Protein AF-A0A7J2NMX9-F1 (afdb_monomer)

Mean predicted aligned error: 11.89 Å

Secondary structure (DSSP, 8-state):
-------EEEEEEES---HHHHHHHHHHHHHHTT--SPEEEEEEEEEETTTTEEEEEEEE-------TT-----------

Solvent-accessible surface area (backbone atoms only — not comparable to full-atom values): 5132 Å² total; per-residue (Å²): 132,85,78,76,77,64,54,67,46,80,43,78,44,73,53,91,66,57,71,72,59,43,51,52,49,51,51,54,51,40,45,75,74,68,51,58,78,45,69,44,77,79,44,79,52,70,78,37,80,94,73,42,21,27,44,35,34,34,31,32,63,55,75,82,79,73,62,92,72,78,68,72,80,72,81,80,72,86,77,133

pLDDT: mean 74.86, std 19.26, range [36.0, 91.69]

Foldseek 3Di:
DDPPPWDKDKDKDAADDDPVVVQVVVVVVCVVVPQDADKDWDDWADQDVVRRTTITMIIRDDDDPPPPPPPPPPPPPDDD

Nearest PDB structures (foldseek):
  6juy-assembly1_A  TM=4.501E-01  e=7.430E-01  Synechocystis sp. PCC 6803 substr. Kazusa
  3t9n-assembly1_B  TM=4.801E-01  e=2.732E+00  Caldanaerobacter subterraneus subsp. tengcongensis
  2f2c-assembly1_B  TM=3.641E-01  e=9.521E-01  Homo sapiens
  8ron-assembly1_A  TM=3.498E-01  e=2.132E+00  Homo sapiens

Radius of gyration: 19.38 Å; Cα contacts (8 Å, |Δi|>4): 110; chains: 1; bounding box: 49×35×59 Å

Sequence (80 aa):
MAHIKHKRKALFIKGFFDAERLIRIAKSEAVKTGLRGKINVIELGHYNPKIDGQAVIVEESGSEYKAAGSGSPRSRKNIG

Structure (mmCIF, N/CA/C/O backbone):
data_AF-A0A7J2NMX9-F1
#
_entry.id   AF-A0A7J2NMX9-F1
#
loop_
_atom_site.group_PDB
_atom_site.id
_atom_site.type_symbol
_atom_site.label_atom_id
_atom_site.label_alt_id
_atom_site.label_comp_id
_atom_site.label_asym_id
_atom_site.label_entity_id
_atom_site.label_seq_id
_atom_site.pdbx_PDB_ins_code
_atom_site.Cartn_x
_atom_site.Cartn_y
_atom_site.Cartn_z
_atom_site.occupancy
_atom_site.B_iso_or_equiv
_atom_site.auth_seq_id
_atom_site.auth_comp_id
_atom_site.auth_asym_id
_atom_site.auth_atom_id
_atom_site.pdbx_PDB_model_num
ATOM 1 N N . MET A 1 1 ? -17.853 -17.409 18.650 1.00 36.00 1 MET A N 1
ATOM 2 C CA . MET A 1 1 ? -16.493 -16.993 18.246 1.00 36.00 1 MET A CA 1
ATOM 3 C C . MET A 1 1 ? -16.633 -15.810 17.303 1.00 36.00 1 MET A C 1
ATOM 5 O O . MET A 1 1 ? -17.293 -15.948 16.283 1.00 36.00 1 MET A O 1
ATOM 9 N N . ALA A 1 2 ? -16.146 -14.627 17.681 1.00 41.88 2 ALA A N 1
ATOM 10 C CA . ALA A 1 2 ? -16.218 -13.459 16.809 1.00 41.88 2 ALA A CA 1
ATOM 11 C C . ALA A 1 2 ? -15.243 -13.666 15.645 1.00 41.88 2 ALA A C 1
ATOM 13 O O . ALA A 1 2 ? -14.033 -13.707 15.851 1.00 41.88 2 ALA A O 1
ATOM 14 N N . HIS A 1 3 ? -15.764 -13.842 14.431 1.00 44.38 3 HIS A N 1
ATOM 15 C CA . HIS A 1 3 ? -14.945 -13.815 13.227 1.00 44.38 3 HIS A CA 1
ATOM 16 C C . HIS A 1 3 ? -14.397 -12.394 13.088 1.00 44.38 3 HIS A C 1
ATOM 18 O O . HIS A 1 3 ? -15.113 -11.495 12.646 1.00 44.38 3 HIS A O 1
ATOM 24 N N . ILE A 1 4 ? -13.149 -12.174 13.505 1.00 54.59 4 ILE A N 1
ATOM 25 C CA . ILE A 1 4 ? -12.414 -10.955 13.174 1.00 54.59 4 ILE A CA 1
ATOM 26 C C . ILE A 1 4 ? -12.295 -10.971 11.650 1.00 54.59 4 ILE A C 1
ATOM 28 O O . ILE A 1 4 ? -11.474 -11.686 11.080 1.00 54.59 4 ILE A O 1
ATOM 32 N N . LYS A 1 5 ? -13.203 -10.267 10.968 1.00 54.84 5 LYS A N 1
ATOM 33 C CA . LYS A 1 5 ? -13.145 -10.109 9.517 1.00 54.84 5 LYS A CA 1
ATOM 34 C C . LYS A 1 5 ? -11.943 -9.224 9.218 1.00 54.84 5 LYS A C 1
ATOM 36 O O . LYS A 1 5 ? -12.062 -8.003 9.210 1.00 54.84 5 LYS A O 1
ATOM 41 N N . HIS A 1 6 ? -10.791 -9.844 8.995 1.00 63.47 6 HIS A N 1
ATOM 42 C CA . HIS A 1 6 ? -9.627 -9.161 8.458 1.00 63.47 6 HIS A CA 1
ATOM 43 C C . HIS A 1 6 ? -9.990 -8.611 7.080 1.00 63.47 6 HIS A C 1
ATOM 45 O O . HIS A 1 6 ? -10.215 -9.361 6.127 1.00 63.47 6 HIS A O 1
ATOM 51 N N . LYS A 1 7 ? -10.126 -7.286 6.982 1.00 77.56 7 LYS A N 1
ATOM 52 C CA . LYS A 1 7 ? -10.379 -6.631 5.703 1.00 77.56 7 LYS A CA 1
ATOM 53 C C . LYS A 1 7 ? -9.057 -6.576 4.951 1.00 77.56 7 LYS A C 1
ATOM 55 O O . LYS A 1 7 ? -8.181 -5.775 5.272 1.00 77.56 7 LYS A O 1
ATOM 60 N N . ARG A 1 8 ? -8.920 -7.454 3.961 1.00 85.38 8 ARG A N 1
ATOM 61 C CA . ARG A 1 8 ? -7.816 -7.429 3.000 1.00 85.38 8 ARG A CA 1
ATOM 62 C C . ARG A 1 8 ? -8.197 -6.598 1.795 1.00 85.38 8 ARG A C 1
ATOM 64 O O . ARG A 1 8 ? -9.332 -6.672 1.321 1.00 85.38 8 ARG A O 1
ATOM 71 N N . LYS A 1 9 ? -7.243 -5.825 1.290 1.00 86.25 9 LYS A N 1
ATOM 72 C CA . LYS A 1 9 ? -7.377 -5.097 0.032 1.00 86.25 9 LYS A CA 1
ATOM 73 C C . LYS A 1 9 ? -6.117 -5.249 -0.796 1.00 86.25 9 LYS A C 1
ATOM 75 O O . LYS A 1 9 ? -5.009 -5.174 -0.275 1.00 86.25 9 LYS A O 1
ATOM 80 N N . ALA A 1 10 ? -6.316 -5.434 -2.092 1.00 89.25 10 ALA A N 1
ATOM 81 C CA . ALA A 1 10 ? -5.262 -5.285 -3.076 1.00 89.25 10 ALA A CA 1
ATOM 82 C C . ALA A 1 10 ? -5.252 -3.827 -3.543 1.00 89.25 10 ALA A C 1
ATOM 84 O O . ALA A 1 10 ? -6.285 -3.286 -3.941 1.00 89.25 10 ALA A O 1
ATOM 85 N N . LEU A 1 11 ? -4.091 -3.191 -3.458 1.00 90.31 11 LEU A N 1
ATOM 86 C CA . LEU A 1 11 ? -3.834 -1.849 -3.951 1.00 90.31 11 LEU A CA 1
ATOM 87 C C . LEU A 1 11 ? -2.904 -1.946 -5.150 1.00 90.31 11 LEU A C 1
ATOM 89 O O . LEU A 1 11 ? -1.963 -2.737 -5.155 1.00 90.31 11 LEU A O 1
ATOM 93 N N . PHE A 1 12 ? -3.159 -1.124 -6.157 1.00 90.56 12 PHE A N 1
ATOM 94 C CA . PHE A 1 12 ? -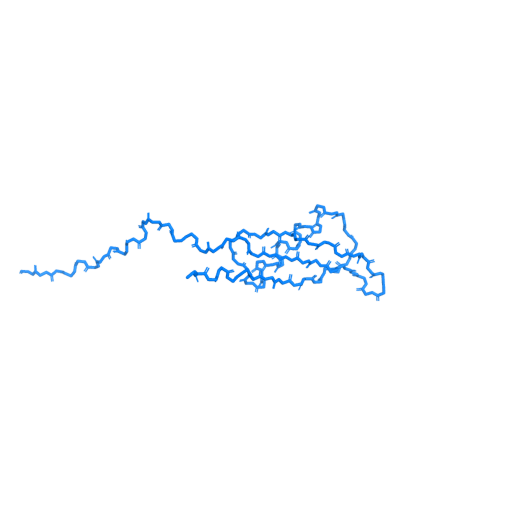2.267 -0.982 -7.294 1.00 90.56 12 PHE A CA 1
ATOM 95 C C . PHE A 1 12 ? -1.582 0.377 -7.214 1.00 90.56 12 PHE A C 1
ATOM 97 O O . PHE A 1 12 ? -2.249 1.412 -7.238 1.00 90.56 12 PHE A O 1
ATOM 104 N N . ILE A 1 13 ? -0.259 0.370 -7.086 1.00 89.94 13 ILE A N 1
ATOM 105 C CA . ILE A 1 13 ? 0.556 1.576 -6.956 1.00 89.94 13 ILE A CA 1
ATOM 106 C C . ILE A 1 13 ? 1.302 1.780 -8.268 1.00 89.94 13 ILE A C 1
ATOM 108 O O . ILE A 1 13 ? 2.053 0.906 -8.690 1.00 89.94 13 ILE A O 1
ATOM 112 N N . LYS A 1 14 ? 1.085 2.931 -8.910 1.00 90.75 14 LYS A N 1
ATOM 113 C CA . LYS A 1 14 ? 1.781 3.298 -10.149 1.00 90.75 14 LYS A CA 1
ATOM 114 C C . LYS A 1 14 ? 3.167 3.863 -9.867 1.00 90.75 14 LYS A C 1
ATOM 116 O O . LYS A 1 14 ? 3.299 4.683 -8.962 1.00 90.75 14 LYS A O 1
ATOM 121 N N . GLY A 1 15 ? 4.143 3.493 -10.688 1.00 87.88 15 GLY A N 1
ATOM 122 C CA . GLY A 1 15 ? 5.544 3.891 -10.584 1.00 87.88 15 GLY A CA 1
ATOM 123 C C . GLY A 1 15 ? 6.425 2.866 -9.869 1.00 87.88 15 GLY A C 1
ATOM 124 O O . GLY A 1 15 ? 5.948 1.963 -9.178 1.00 87.88 15 GLY A O 1
ATOM 125 N N . PHE A 1 16 ? 7.736 3.017 -10.051 1.00 86.06 16 PHE A N 1
ATOM 126 C CA . PHE A 1 16 ? 8.758 2.220 -9.378 1.00 86.06 16 PHE A CA 1
ATOM 127 C C . PHE A 1 16 ? 9.213 2.924 -8.095 1.00 86.06 16 PHE A C 1
ATOM 129 O O . PHE A 1 16 ? 9.660 4.072 -8.129 1.00 86.06 16 PHE A O 1
ATOM 136 N N . PHE A 1 17 ? 9.098 2.238 -6.958 1.00 87.56 17 PHE A N 1
ATOM 137 C CA . PHE A 1 17 ? 9.480 2.765 -5.651 1.00 87.56 17 PHE A CA 1
ATOM 138 C C . PHE A 1 17 ? 10.244 1.719 -4.847 1.00 87.56 17 PHE A C 1
ATOM 140 O O . PHE A 1 17 ? 9.942 0.529 -4.921 1.00 87.5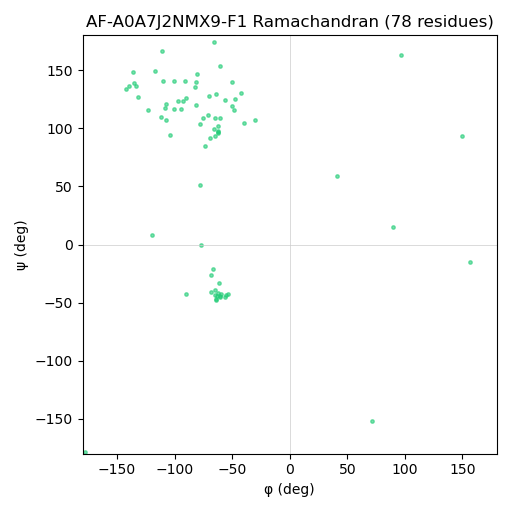6 17 PHE A O 1
ATOM 147 N N . ASP A 1 18 ? 11.162 2.179 -4.000 1.00 89.19 18 ASP A N 1
ATOM 148 C CA . ASP A 1 18 ? 11.793 1.339 -2.986 1.00 89.19 18 ASP A CA 1
ATOM 149 C C . ASP A 1 18 ? 10.752 0.780 -2.007 1.00 89.19 18 ASP A C 1
ATOM 151 O O . ASP A 1 18 ? 9.711 1.399 -1.754 1.00 89.19 18 ASP A O 1
ATOM 155 N N . ALA A 1 19 ? 11.056 -0.367 -1.397 1.00 86.06 19 ALA A N 1
ATOM 156 C CA . ALA A 1 19 ? 10.126 -1.089 -0.528 1.00 86.06 19 ALA A CA 1
ATOM 157 C C . ALA A 1 19 ? 9.543 -0.211 0.598 1.00 86.06 19 ALA A C 1
ATOM 159 O O . ALA A 1 19 ? 8.336 -0.230 0.838 1.00 86.06 19 ALA A O 1
ATOM 160 N N . GLU A 1 20 ? 10.364 0.615 1.254 1.00 89.50 20 GLU A N 1
ATOM 161 C CA . GLU A 1 20 ? 9.908 1.510 2.328 1.00 89.50 20 GLU A CA 1
ATOM 162 C C . GLU A 1 20 ? 8.902 2.556 1.833 1.00 89.50 20 GLU A C 1
ATOM 164 O O . GLU A 1 20 ? 7.864 2.805 2.461 1.00 89.50 20 GLU A O 1
ATOM 169 N N . ARG A 1 21 ? 9.190 3.159 0.677 1.00 91.31 21 ARG A N 1
ATOM 170 C CA . ARG A 1 21 ? 8.337 4.183 0.073 1.00 91.31 21 ARG A CA 1
ATOM 171 C C . ARG A 1 21 ? 7.028 3.572 -0.412 1.00 91.31 21 ARG A C 1
ATOM 173 O O . ARG A 1 21 ? 5.964 4.142 -0.166 1.00 91.31 21 ARG A O 1
ATOM 180 N N . LEU A 1 22 ? 7.097 2.389 -1.011 1.00 89.44 22 LEU A N 1
ATOM 181 C CA . LEU A 1 22 ? 5.946 1.611 -1.448 1.00 89.44 22 LEU A CA 1
ATOM 182 C C . LEU A 1 22 ? 5.030 1.245 -0.266 1.00 89.44 22 LEU A C 1
ATOM 184 O O . LEU A 1 22 ? 3.822 1.463 -0.339 1.00 89.44 22 LEU A O 1
ATOM 188 N N . ILE A 1 23 ? 5.590 0.792 0.863 1.00 89.62 23 ILE A N 1
ATOM 189 C CA . ILE A 1 23 ? 4.841 0.503 2.100 1.00 89.62 23 ILE A CA 1
ATOM 190 C C . ILE A 1 23 ? 4.124 1.756 2.618 1.00 89.62 23 ILE A C 1
ATOM 192 O O . ILE A 1 23 ? 2.964 1.684 3.033 1.00 89.62 23 ILE A O 1
ATOM 196 N N . ARG A 1 24 ? 4.787 2.918 2.600 1.00 91.69 24 ARG A N 1
ATOM 197 C CA . ARG A 1 24 ? 4.189 4.185 3.049 1.00 91.69 24 ARG A CA 1
ATOM 198 C C . ARG A 1 24 ? 3.019 4.607 2.159 1.00 91.69 24 ARG A C 1
ATOM 200 O O . ARG A 1 24 ? 1.979 5.008 2.684 1.00 91.69 24 ARG A O 1
ATOM 207 N N . ILE A 1 25 ? 3.171 4.491 0.839 1.00 91.31 25 ILE A N 1
ATOM 208 C CA . ILE A 1 25 ? 2.101 4.780 -0.127 1.00 91.31 25 ILE A CA 1
ATOM 209 C C . ILE A 1 25 ? 0.945 3.796 0.073 1.00 91.31 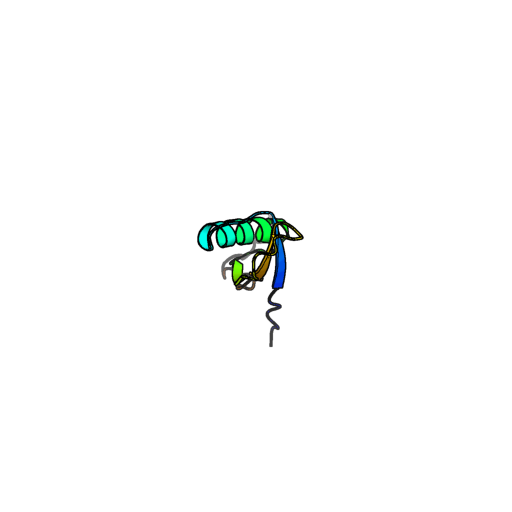25 ILE A C 1
ATOM 211 O O . ILE A 1 25 ? -0.191 4.233 0.231 1.00 91.31 25 ILE A O 1
ATOM 215 N N . ALA A 1 26 ? 1.229 2.495 0.172 1.00 90.69 26 ALA A N 1
ATOM 216 C CA . ALA A 1 26 ? 0.223 1.459 0.389 1.00 90.69 26 ALA A CA 1
ATOM 217 C C . ALA A 1 26 ? -0.602 1.713 1.655 1.00 90.69 26 ALA A C 1
ATOM 219 O O . ALA A 1 26 ? -1.826 1.654 1.612 1.00 90.69 26 ALA A O 1
ATOM 220 N N . LYS 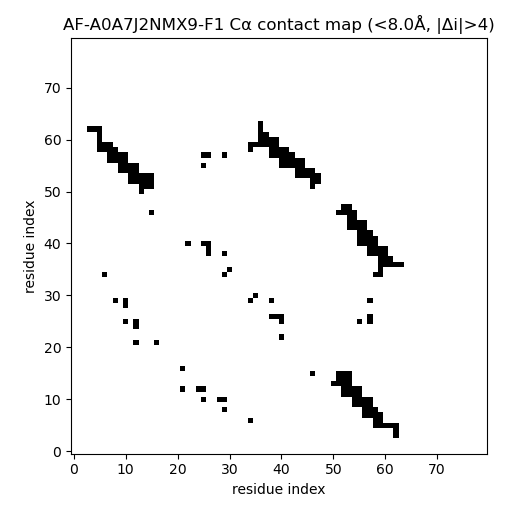A 1 27 ? 0.040 2.066 2.776 1.00 89.50 27 LYS A N 1
ATOM 221 C CA . LYS A 1 27 ? -0.661 2.426 4.020 1.00 89.50 27 LYS A CA 1
ATOM 222 C C . LYS A 1 27 ? -1.536 3.670 3.855 1.00 89.50 27 LYS A C 1
ATOM 224 O O . LYS A 1 27 ? -2.656 3.686 4.352 1.00 89.50 27 LYS A O 1
ATOM 229 N N . SER A 1 28 ? -1.049 4.693 3.154 1.00 90.19 28 SER A N 1
ATOM 230 C CA . SER A 1 28 ? -1.813 5.921 2.892 1.00 90.19 28 SER A CA 1
ATOM 231 C C . SER A 1 28 ? -3.051 5.652 2.027 1.00 90.19 28 SER A C 1
ATOM 233 O O . SER A 1 28 ? -4.163 6.051 2.372 1.00 90.19 28 SER A O 1
ATOM 235 N N . GLU A 1 29 ? -2.883 4.903 0.937 1.00 90.19 29 GLU A N 1
ATOM 236 C CA . GLU A 1 29 ? -3.973 4.510 0.038 1.00 90.19 29 GLU A CA 1
ATOM 237 C C . GLU A 1 29 ? -4.977 3.584 0.738 1.00 90.19 29 GLU A C 1
ATOM 239 O O . GLU A 1 29 ? -6.189 3.760 0.618 1.00 90.19 29 GLU A O 1
ATOM 244 N N . ALA A 1 30 ? -4.499 2.656 1.566 1.00 88.12 30 ALA A N 1
ATOM 245 C CA . ALA A 1 30 ? -5.336 1.777 2.372 1.00 88.12 30 ALA A CA 1
ATOM 246 C C . ALA A 1 30 ? -6.320 2.562 3.263 1.00 88.12 30 ALA A C 1
ATOM 248 O O . ALA A 1 30 ? -7.512 2.235 3.278 1.00 88.12 30 ALA A O 1
ATOM 249 N N . VAL A 1 31 ? -5.868 3.639 3.920 1.00 87.06 31 VAL A N 1
ATOM 250 C CA . VAL A 1 31 ? -6.737 4.531 4.715 1.00 87.06 31 VAL A CA 1
ATOM 251 C C . VAL A 1 31 ? -7.819 5.174 3.843 1.00 87.06 31 VAL A C 1
ATOM 253 O O . VAL A 1 31 ? -8.990 5.171 4.223 1.00 87.06 31 VAL A O 1
ATOM 256 N N . LYS A 1 32 ? -7.464 5.671 2.648 1.00 86.44 32 LYS A N 1
ATOM 257 C CA . LYS A 1 32 ? -8.430 6.276 1.707 1.00 86.44 32 LYS A CA 1
ATOM 258 C C . LYS A 1 32 ? -9.493 5.284 1.249 1.00 86.44 32 LYS A C 1
ATOM 260 O O . LYS A 1 32 ? -10.644 5.656 1.049 1.00 86.44 32 LYS A O 1
ATOM 265 N N . THR A 1 33 ? -9.132 4.009 1.125 1.00 82.19 33 THR A N 1
ATOM 266 C CA . THR A 1 33 ? -10.089 2.954 0.774 1.00 82.19 33 THR A CA 1
ATOM 267 C C . THR A 1 33 ? -10.981 2.521 1.945 1.00 82.19 33 THR A C 1
ATOM 269 O O . THR A 1 33 ? -11.823 1.641 1.767 1.00 82.19 33 THR A O 1
ATOM 272 N N . GLY A 1 34 ? -10.835 3.100 3.138 1.00 80.06 34 GLY A N 1
ATOM 273 C CA . GLY A 1 34 ? -11.700 2.826 4.287 1.00 80.06 34 GLY A CA 1
ATOM 274 C C . GLY A 1 34 ? -11.238 1.679 5.186 1.00 80.06 34 GLY A C 1
ATOM 275 O O . GLY A 1 34 ? -12.036 1.201 5.995 1.00 80.06 34 GLY A O 1
ATOM 276 N N . LEU A 1 35 ? -9.980 1.234 5.064 1.00 82.38 35 LEU A N 1
ATOM 277 C CA . LEU A 1 35 ? -9.342 0.443 6.121 1.00 82.38 35 LEU A CA 1
ATOM 278 C C . LEU A 1 35 ? -9.082 1.372 7.306 1.00 82.38 35 LEU A C 1
ATOM 280 O O . LEU A 1 35 ? -8.530 2.463 7.142 1.00 82.38 35 LEU A O 1
ATOM 284 N N . ARG A 1 36 ? -9.532 0.968 8.491 1.00 75.94 36 ARG A N 1
ATOM 285 C CA . ARG A 1 36 ? -9.341 1.728 9.732 1.00 75.94 36 ARG A CA 1
ATOM 286 C C . ARG A 1 36 ? -8.370 0.952 10.627 1.00 75.94 36 ARG A C 1
ATOM 288 O O . ARG A 1 36 ? -7.998 -0.170 10.324 1.00 75.94 36 ARG A O 1
ATOM 295 N N . GLY A 1 37 ? -7.847 1.572 11.679 1.00 77.50 37 GLY A N 1
ATOM 296 C CA . GLY A 1 37 ? -6.913 0.889 12.582 1.00 77.50 37 GLY A CA 1
ATOM 297 C C . GLY A 1 37 ? -5.522 0.619 11.988 1.00 77.50 37 GLY A C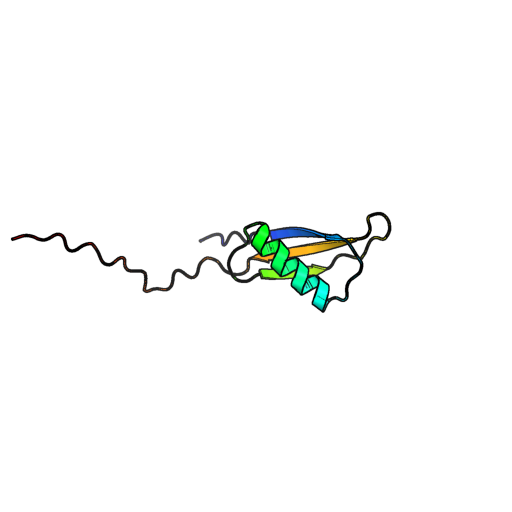 1
ATOM 298 O O . GLY A 1 37 ? -5.009 1.386 11.172 1.00 77.50 37 GLY A O 1
ATOM 299 N N . LYS A 1 38 ? -4.861 -0.439 12.474 1.00 83.31 38 LYS A N 1
ATOM 300 C CA . LYS A 1 38 ? -3.475 -0.759 12.108 1.00 83.31 38 LYS A CA 1
ATOM 301 C C . LYS A 1 38 ? -3.442 -1.489 10.765 1.00 83.31 38 LYS A C 1
ATOM 303 O O . LYS A 1 38 ? -4.002 -2.572 10.617 1.00 83.31 38 LYS A O 1
ATOM 308 N N . ILE A 1 39 ? -2.743 -0.889 9.806 1.00 86.62 39 ILE A N 1
ATOM 309 C CA . ILE A 1 39 ? -2.612 -1.398 8.440 1.00 86.62 39 ILE A CA 1
ATOM 310 C C . ILE A 1 39 ? -1.264 -2.094 8.301 1.00 86.62 39 ILE A C 1
ATOM 312 O O . ILE A 1 39 ? -0.206 -1.464 8.416 1.00 86.62 39 ILE A O 1
ATOM 316 N N . ASN A 1 40 ? -1.316 -3.391 8.035 1.00 87.31 40 ASN A N 1
ATOM 317 C CA . ASN A 1 40 ? -0.160 -4.215 7.737 1.00 87.31 40 ASN A CA 1
ATOM 318 C C . ASN A 1 40 ? -0.067 -4.433 6.229 1.00 87.31 40 ASN A C 1
ATOM 320 O O . ASN A 1 40 ? -1.074 -4.618 5.549 1.00 87.31 40 ASN A O 1
ATOM 324 N N . VAL A 1 41 ? 1.155 -4.400 5.709 1.00 88.62 41 VAL A N 1
ATOM 325 C CA . VAL A 1 41 ? 1.438 -4.792 4.330 1.00 88.62 41 VAL A CA 1
ATOM 326 C C . VAL A 1 41 ? 1.848 -6.256 4.379 1.00 88.62 41 VAL A C 1
ATOM 328 O O . VAL A 1 41 ? 2.822 -6.581 5.053 1.00 88.62 41 VAL A O 1
ATOM 331 N N . ILE A 1 42 ? 1.067 -7.126 3.742 1.00 88.69 42 ILE A N 1
ATOM 332 C CA . ILE A 1 42 ? 1.297 -8.577 3.765 1.00 88.69 42 ILE A CA 1
ATOM 333 C C . ILE A 1 42 ? 2.202 -8.983 2.614 1.00 88.69 42 ILE A C 1
ATOM 335 O O . ILE A 1 42 ? 3.105 -9.793 2.791 1.00 88.69 42 ILE A O 1
ATOM 339 N N . GLU A 1 43 ? 1.952 -8.417 1.437 1.00 88.19 43 GLU A N 1
ATOM 340 C CA . GLU A 1 43 ? 2.611 -8.852 0.216 1.00 88.19 43 GLU A CA 1
ATOM 341 C C . GLU A 1 43 ? 2.933 -7.658 -0.670 1.00 88.19 43 GLU A C 1
ATOM 343 O O . GLU A 1 43 ? 2.093 -6.781 -0.898 1.00 88.19 43 GLU A O 1
ATOM 348 N N . LEU A 1 44 ? 4.164 -7.650 -1.170 1.00 88.75 44 LEU A N 1
ATOM 349 C CA . LEU A 1 44 ? 4.630 -6.741 -2.202 1.00 88.75 44 LEU A CA 1
ATOM 350 C C . LEU A 1 44 ? 4.786 -7.560 -3.479 1.00 88.75 44 LEU A C 1
ATOM 352 O O . LEU A 1 44 ? 5.704 -8.367 -3.587 1.00 88.75 44 LEU A O 1
ATOM 356 N N . GLY A 1 45 ? 3.884 -7.365 -4.436 1.00 86.62 45 GLY A N 1
ATOM 357 C CA . GLY A 1 45 ? 3.999 -7.976 -5.757 1.00 86.62 45 GLY A CA 1
ATOM 358 C C . GLY A 1 45 ? 5.207 -7.432 -6.517 1.00 86.62 45 GLY A C 1
ATOM 359 O O . GLY A 1 45 ? 5.863 -6.498 -6.074 1.00 86.62 45 GLY A O 1
ATOM 360 N N . HIS A 1 46 ? 5.508 -7.977 -7.689 1.00 87.31 46 HIS A N 1
ATOM 361 C CA . HIS A 1 46 ? 6.607 -7.477 -8.517 1.00 87.31 46 HIS A CA 1
ATOM 362 C C . HIS A 1 46 ? 6.179 -6.232 -9.303 1.00 87.31 46 HIS A C 1
ATOM 364 O O . HIS A 1 46 ? 5.022 -6.117 -9.717 1.00 87.31 46 HIS A O 1
ATOM 370 N N . TYR A 1 47 ? 7.115 -5.309 -9.533 1.00 89.75 47 TYR A N 1
ATOM 371 C CA . TYR A 1 47 ? 6.886 -4.201 -10.457 1.00 89.75 47 TYR A CA 1
ATOM 372 C C . TYR A 1 47 ? 6.692 -4.744 -11.877 1.00 89.75 47 TYR A C 1
ATOM 374 O O . TYR A 1 47 ? 7.497 -5.537 -12.370 1.00 89.75 47 TYR A O 1
ATOM 382 N N . ASN A 1 48 ? 5.619 -4.311 -12.533 1.00 88.12 48 ASN A N 1
ATOM 383 C CA . ASN A 1 48 ? 5.302 -4.671 -13.901 1.00 88.12 48 ASN A CA 1
ATOM 384 C C . ASN A 1 48 ? 5.440 -3.435 -14.811 1.00 88.12 48 ASN A C 1
ATOM 386 O O . ASN A 1 48 ? 4.577 -2.551 -14.769 1.00 88.12 48 ASN A O 1
ATOM 390 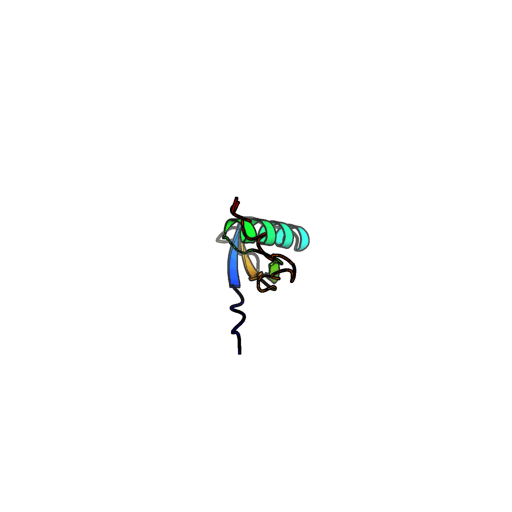N N . PRO A 1 49 ? 6.463 -3.388 -15.686 1.00 88.88 49 PRO A N 1
ATOM 391 C CA . PRO A 1 49 ? 6.703 -2.242 -16.561 1.00 88.88 49 PRO A CA 1
ATOM 392 C C . PRO A 1 49 ? 5.605 -2.042 -17.613 1.00 88.88 49 PRO A C 1
ATOM 394 O O . PRO A 1 49 ? 5.433 -0.936 -18.109 1.00 88.88 49 PRO A O 1
ATOM 397 N N . LYS A 1 50 ? 4.814 -3.076 -17.943 1.00 91.31 50 LYS A N 1
ATOM 398 C CA . LYS A 1 50 ? 3.727 -2.963 -18.937 1.00 91.31 50 LYS A CA 1
ATOM 399 C C . LYS A 1 50 ? 2.571 -2.082 -18.465 1.00 91.31 50 LYS A C 1
ATOM 401 O O . LYS A 1 50 ? 1.833 -1.551 -19.286 1.00 91.31 50 LYS A O 1
ATOM 406 N N . ILE A 1 51 ? 2.389 -1.979 -17.152 1.00 88.25 51 ILE A N 1
ATOM 407 C CA . ILE A 1 51 ? 1.309 -1.215 -16.511 1.00 88.25 51 ILE A CA 1
ATOM 408 C C . ILE A 1 51 ? 1.857 -0.111 -15.601 1.00 88.25 51 ILE A C 1
ATOM 410 O O . ILE A 1 51 ? 1.085 0.505 -14.868 1.00 88.25 51 ILE A O 1
ATOM 414 N N . ASP A 1 52 ? 3.177 0.105 -15.658 1.00 90.94 52 ASP A N 1
ATOM 415 C CA . ASP A 1 52 ? 3.950 1.026 -14.828 1.00 90.94 52 ASP A CA 1
ATOM 416 C C . ASP A 1 52 ? 3.503 1.014 -13.362 1.00 90.94 52 ASP A C 1
ATOM 418 O O . ASP A 1 52 ? 3.040 2.013 -12.813 1.00 90.94 52 ASP A O 1
ATOM 422 N N . GLY A 1 53 ? 3.564 -0.152 -12.721 1.00 90.81 53 GLY A N 1
ATOM 423 C CA . GLY A 1 53 ? 3.152 -0.242 -11.329 1.00 90.81 53 GLY A CA 1
ATOM 424 C C . GLY A 1 53 ? 3.306 -1.610 -10.697 1.00 90.81 53 GLY A C 1
ATOM 425 O O . GLY A 1 53 ? 3.777 -2.567 -11.309 1.00 90.81 53 GLY A O 1
ATOM 426 N N . GLN A 1 54 ? 2.895 -1.680 -9.439 1.00 91.62 54 GLN A N 1
ATOM 427 C CA . GLN A 1 54 ? 3.105 -2.809 -8.549 1.00 91.62 54 GLN A CA 1
ATOM 428 C C . GLN A 1 54 ? 1.851 -3.058 -7.710 1.00 91.62 54 GLN A C 1
ATOM 430 O O . GLN A 1 54 ? 1.226 -2.130 -7.188 1.00 91.62 54 GLN A O 1
ATOM 435 N N . ALA A 1 55 ? 1.477 -4.330 -7.583 1.00 90.19 55 ALA A N 1
ATOM 436 C CA . ALA A 1 55 ? 0.388 -4.746 -6.711 1.00 90.19 55 ALA A CA 1
ATOM 437 C C . ALA A 1 55 ? 0.894 -4.885 -5.272 1.00 90.19 55 ALA A C 1
ATOM 439 O O . ALA A 1 55 ? 1.950 -5.465 -5.034 1.00 90.19 55 ALA A O 1
ATOM 440 N N . VAL A 1 56 ? 0.137 -4.370 -4.310 1.00 90.81 56 VAL A N 1
ATOM 441 C CA . VAL A 1 56 ? 0.449 -4.449 -2.883 1.00 90.81 56 VAL A CA 1
ATOM 442 C C . VAL A 1 56 ? -0.781 -4.920 -2.129 1.00 90.81 56 VAL A C 1
ATOM 444 O O . VAL A 1 56 ? -1.852 -4.326 -2.249 1.00 90.81 56 VAL A O 1
ATOM 447 N N . ILE A 1 57 ? -0.635 -5.973 -1.332 1.00 89.88 57 ILE A N 1
ATOM 448 C CA . ILE A 1 57 ? -1.717 -6.489 -0.495 1.00 89.88 57 ILE A CA 1
ATOM 449 C C . ILE A 1 57 ? -1.564 -5.924 0.908 1.00 89.88 57 ILE A C 1
ATOM 451 O O . ILE A 1 57 ? -0.541 -6.100 1.575 1.00 89.88 57 ILE A O 1
ATOM 455 N N . VAL A 1 58 ? -2.620 -5.261 1.363 1.00 89.88 58 VAL A N 1
ATOM 456 C CA . VAL A 1 58 ? -2.727 -4.690 2.701 1.00 89.88 58 VAL A CA 1
ATOM 457 C C . VAL A 1 58 ? -3.853 -5.357 3.475 1.00 89.88 58 VAL A C 1
ATOM 459 O O . VAL A 1 58 ? -4.873 -5.767 2.916 1.00 89.88 58 VAL A O 1
ATOM 462 N N . GLU A 1 59 ? -3.681 -5.433 4.784 1.00 87.19 59 GLU A N 1
ATOM 463 C CA . GLU A 1 59 ? -4.669 -5.966 5.709 1.00 87.19 59 GLU A CA 1
ATOM 464 C C . GLU A 1 59 ? -4.822 -5.039 6.910 1.00 87.19 59 GLU A C 1
ATOM 466 O O . GLU A 1 59 ? -3.848 -4.553 7.487 1.00 87.19 59 GLU A O 1
ATOM 471 N N . GLU A 1 60 ? -6.069 -4.815 7.305 1.00 84.88 60 GLU A N 1
ATOM 472 C CA . GLU A 1 60 ? -6.400 -4.250 8.608 1.00 84.88 60 GLU A CA 1
ATOM 473 C C . GLU A 1 60 ? -6.224 -5.335 9.684 1.00 84.88 60 GLU A C 1
ATOM 475 O O . GLU A 1 60 ? -6.988 -6.303 9.771 1.00 84.88 60 GLU A O 1
ATOM 480 N N . SER A 1 61 ? -5.188 -5.187 10.508 1.00 70.44 61 SER A N 1
ATOM 481 C CA . SER A 1 61 ? -4.961 -6.019 11.689 1.00 70.44 61 SER A CA 1
ATOM 482 C C . SER A 1 61 ? -5.337 -5.232 12.935 1.00 70.44 61 SER A C 1
ATOM 484 O O . SER A 1 61 ? -4.534 -4.493 13.497 1.00 70.44 61 SER A O 1
ATOM 486 N N . GLY A 1 62 ? -6.573 -5.407 13.378 1.00 57.75 62 GLY A N 1
ATOM 487 C CA . GLY A 1 62 ? -7.075 -4.777 14.589 1.00 57.75 62 GLY A CA 1
ATOM 488 C C . GLY A 1 62 ? -8.557 -4.525 14.448 1.00 57.75 62 GLY A C 1
ATOM 489 O O . GLY A 1 62 ? -8.964 -3.493 13.931 1.00 57.75 62 GLY A O 1
ATOM 490 N N . SER A 1 63 ? -9.357 -5.483 14.919 1.00 50.06 63 SER A N 1
ATOM 491 C CA . SER A 1 63 ? -10.739 -5.201 15.297 1.00 50.06 63 SER A CA 1
ATOM 492 C C . SER A 1 63 ? -10.735 -3.987 16.218 1.00 50.06 63 SER A C 1
ATOM 494 O O . SER A 1 63 ? -9.847 -3.881 17.065 1.00 50.06 63 SER A O 1
ATOM 496 N N . GLU A 1 64 ? -11.712 -3.098 16.041 1.00 49.78 64 GLU A N 1
ATOM 497 C CA . GLU A 1 64 ? -12.013 -1.983 16.934 1.00 49.78 64 GLU A CA 1
ATOM 498 C C . GLU A 1 64 ? -11.642 -2.337 18.379 1.00 49.78 64 GLU A C 1
ATOM 500 O O . GLU A 1 64 ? -12.320 -3.138 19.027 1.00 49.78 64 GLU A O 1
ATOM 505 N N . TYR A 1 65 ? -10.561 -1.751 18.899 1.00 44.47 65 TYR A N 1
ATOM 506 C CA . TYR A 1 65 ? -10.442 -1.629 20.340 1.00 44.47 65 TYR A CA 1
ATOM 507 C C . 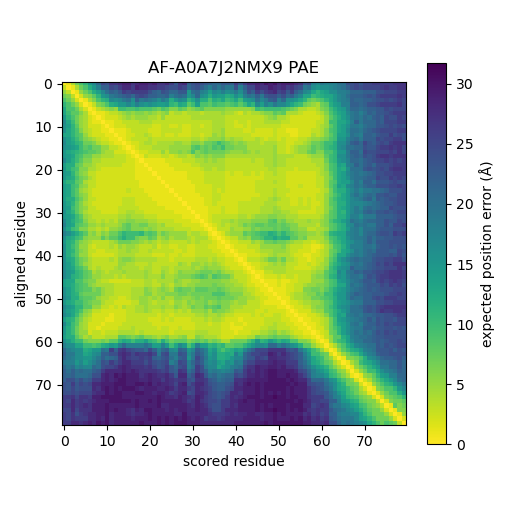TYR A 1 65 ? -11.586 -0.698 20.736 1.00 44.47 65 TYR A C 1
ATOM 509 O O . TYR A 1 65 ? -11.456 0.526 20.691 1.00 44.47 65 TYR A O 1
ATOM 517 N N . LYS A 1 66 ? -12.738 -1.266 21.109 1.00 49.62 66 LYS A N 1
ATOM 518 C CA . LYS A 1 66 ? -13.611 -0.572 22.046 1.00 49.62 66 LYS A CA 1
ATOM 519 C C . LYS A 1 66 ? -12.785 -0.442 23.313 1.00 49.62 66 LYS A C 1
ATOM 521 O O . LYS A 1 66 ? -12.672 -1.397 24.075 1.00 49.62 66 LYS A O 1
ATOM 526 N N . ALA A 1 67 ? -12.158 0.716 23.502 1.00 43.09 67 ALA A N 1
ATOM 527 C CA . ALA A 1 67 ? -11.595 1.064 24.791 1.00 43.09 67 ALA A CA 1
ATOM 528 C C . ALA A 1 67 ? -12.695 0.823 25.838 1.00 43.09 67 ALA A C 1
ATOM 530 O O . ALA A 1 67 ? -13.789 1.397 25.741 1.00 43.09 67 ALA A O 1
ATOM 531 N N . ALA A 1 68 ? -12.430 -0.083 26.781 1.00 41.59 68 ALA A N 1
ATOM 532 C CA . ALA A 1 68 ? -13.274 -0.293 27.945 1.00 41.59 68 ALA A CA 1
ATOM 533 C C . ALA A 1 68 ? -13.260 1.022 28.737 1.00 41.59 68 ALA A C 1
ATOM 535 O O . ALA A 1 68 ? -12.291 1.332 29.419 1.00 41.59 68 ALA A O 1
ATOM 536 N N . GLY A 1 69 ? -14.273 1.860 28.520 1.00 41.31 69 GLY A N 1
ATOM 537 C CA . GLY A 1 69 ? -14.278 3.244 28.999 1.00 41.31 69 GLY A CA 1
ATOM 538 C C . GLY A 1 69 ? -15.200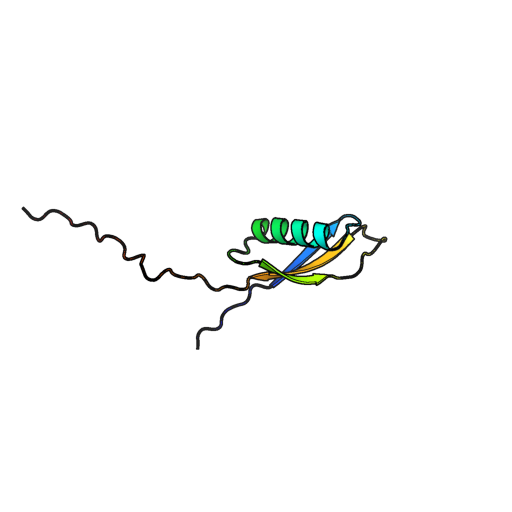 4.188 28.227 1.00 41.31 69 GLY A C 1
ATOM 539 O O . GLY A 1 69 ? -15.566 5.229 28.756 1.00 41.31 69 GLY A O 1
ATOM 540 N N . SER A 1 70 ? -15.677 3.818 27.032 1.00 42.88 70 SER A N 1
ATOM 541 C CA . SER A 1 70 ? -16.771 4.543 26.355 1.00 42.88 70 SER A CA 1
ATOM 542 C C . SER A 1 70 ? -18.144 4.196 26.951 1.00 42.88 70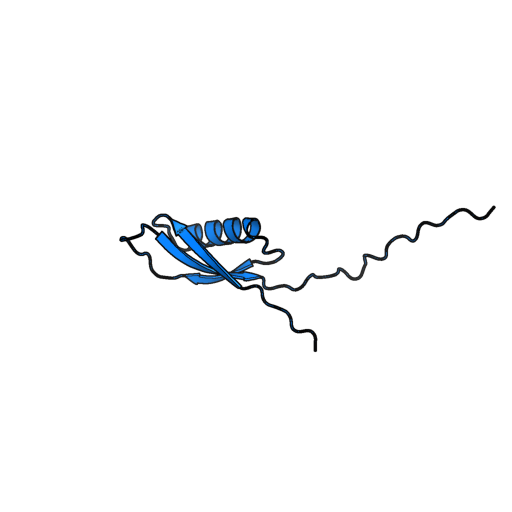 SER A C 1
ATOM 544 O O . SER A 1 70 ? -19.094 3.845 26.253 1.00 42.88 70 SER A O 1
ATOM 546 N N . GLY A 1 71 ? -18.254 4.293 28.277 1.00 40.47 71 GLY A N 1
ATOM 547 C CA . GLY A 1 71 ? -19.542 4.499 28.914 1.00 40.47 71 GLY A CA 1
ATOM 548 C C . GLY A 1 71 ? -20.034 5.866 28.466 1.00 40.47 71 GLY A C 1
ATOM 549 O O . GLY A 1 71 ? -19.463 6.886 28.843 1.00 40.47 71 GLY A O 1
ATOM 550 N N . SER A 1 72 ? -21.063 5.899 27.623 1.00 48.50 72 SER A N 1
ATOM 551 C CA . SER A 1 72 ? -21.837 7.115 27.404 1.00 48.50 72 SER A CA 1
ATOM 552 C C . SER A 1 72 ? -22.173 7.699 28.780 1.00 48.50 72 SER A C 1
ATOM 554 O O . SER A 1 72 ? -22.763 6.972 29.588 1.00 48.50 72 SER A O 1
ATOM 556 N N . PRO A 1 73 ? -21.854 8.968 29.091 1.00 47.62 73 PRO A N 1
ATOM 557 C CA . PRO A 1 73 ? -22.524 9.624 30.192 1.00 47.62 73 PRO A CA 1
ATOM 558 C C . PRO A 1 73 ? -23.989 9.656 29.772 1.00 47.62 73 PRO A C 1
ATOM 560 O O . PRO A 1 73 ? -24.386 10.411 28.882 1.00 47.62 73 PRO A O 1
ATOM 563 N N . ARG A 1 74 ? -24.784 8.743 30.335 1.00 48.03 74 ARG A N 1
ATOM 564 C CA . ARG A 1 74 ? -26.237 8.825 30.288 1.00 48.03 74 ARG A CA 1
ATOM 565 C C . ARG A 1 74 ? -26.566 10.252 30.694 1.00 48.03 74 ARG A C 1
ATOM 567 O O . ARG A 1 74 ? -26.251 10.659 31.809 1.00 48.03 74 ARG A O 1
ATOM 574 N N . SER A 1 75 ? -27.150 10.988 29.754 1.00 52.09 75 SER A N 1
ATOM 575 C CA . SER A 1 75 ? -27.856 12.236 29.994 1.00 52.09 75 SER A CA 1
ATOM 576 C C . SER A 1 75 ? -28.657 12.075 31.285 1.00 52.09 75 SER A C 1
ATOM 578 O O . SER A 1 75 ? -29.648 11.342 31.329 1.00 52.09 75 SER A O 1
ATOM 580 N N . ARG A 1 76 ? -28.171 12.688 32.369 1.00 46.62 76 ARG A N 1
ATOM 581 C CA . ARG A 1 76 ? -28.917 12.815 33.614 1.00 46.62 76 ARG A CA 1
ATOM 582 C C . ARG A 1 76 ? -29.975 13.867 33.320 1.00 46.62 76 ARG A C 1
ATOM 584 O O . ARG A 1 76 ? -29.741 15.055 33.501 1.00 46.62 76 ARG A O 1
ATOM 591 N N . LYS A 1 77 ? -31.101 13.431 32.745 1.00 45.81 77 LYS A N 1
ATOM 592 C CA . LYS A 1 77 ? -32.304 14.257 32.689 1.00 45.81 77 LYS A CA 1
ATOM 593 C C . LYS A 1 77 ? -32.651 14.637 34.125 1.00 45.81 77 LYS A C 1
ATOM 595 O O . LYS A 1 77 ? -32.777 13.762 34.980 1.00 45.81 77 LYS A O 1
ATOM 600 N N . ASN A 1 78 ? -32.755 15.944 34.346 1.00 47.41 78 ASN A N 1
ATOM 601 C CA . ASN A 1 78 ? -33.369 16.554 35.512 1.00 47.41 78 ASN A CA 1
ATOM 602 C C . ASN A 1 78 ? -34.662 15.822 35.877 1.00 47.41 78 ASN A C 1
ATOM 604 O O . ASN A 1 78 ? -35.535 15.643 35.026 1.00 47.41 78 ASN A O 1
ATOM 608 N N . ILE A 1 79 ? -34.785 15.477 37.149 1.00 47.44 79 ILE A N 1
ATOM 609 C CA . ILE A 1 79 ? -36.069 15.295 37.810 1.00 47.44 79 ILE A CA 1
ATOM 610 C C . ILE A 1 79 ? -36.011 16.263 38.986 1.00 47.44 79 ILE A C 1
ATOM 612 O O . ILE A 1 79 ? -35.071 16.189 39.782 1.00 47.44 79 ILE A O 1
ATOM 616 N N . GLY A 1 80 ? -36.905 17.250 38.940 1.00 40.56 80 GLY A N 1
ATOM 617 C CA . GLY A 1 80 ? -37.112 18.236 39.997 1.00 40.56 80 GLY A CA 1
ATOM 618 C C . GLY A 1 80 ? -37.832 17.660 41.202 1.00 40.56 80 GLY A C 1
ATOM 619 O O . GLY A 1 80 ? -38.155 16.450 41.182 1.00 40.56 80 GLY A O 1
#